Protein AF-H0ED43-F1 (afdb_monomer_lite)

InterPro domains:
  IPR014048 Methylated-DNA-[protein]-cysteine S-methyltransferase, DNA binding [PF01035] (10-39)
  IPR036217 Methylated DNA-protein cysteine methyltransferase, DNA binding domain [SSF46767] (8-40)
  IPR036388 Winged helix-like DNA-binding domain superfamily [G3DSA:1.10.10.10] (6-42)
  IPR052520 Alkyltransferase-like DNA repair [PTHR42942] (1-39)

pLDDT: mean 89.8, std 11.4, range [56.97, 98.12]

Sequence (43 aa):
MARTDEAEAFYYAVYNAIQEIPYGKVTSYGHIARLIGTPIEYL

Foldseek 3Di:
DDQDPVNVVVVVLLVVLVVPADPPDDDDPQVSCVSSVNHDPPD

Organism: Glarea lozoyensis (strain ATCC 74030 / MF5533) (NCBI:txid1104152)

Secondary structure (DSSP, 8-state):
-PPPHHHHHHHHHHHHHHHTSPTT----HHHHHHHTT---TT-

Radius of gyration: 11.88 Å; chains: 1; bounding box: 28×24×28 Å

Structure (mmCIF, N/CA/C/O backbone):
data_AF-H0ED43-F1
#
_entry.id   AF-H0ED43-F1
#
loop_
_atom_site.group_PDB
_atom_site.id
_atom_site.type_symbol
_atom_site.label_atom_id
_atom_site.label_alt_id
_atom_site.label_comp_id
_atom_site.label_asym_id
_atom_site.label_entity_id
_atom_site.label_seq_id
_atom_site.pdbx_PDB_ins_code
_atom_site.Cartn_x
_atom_site.Cartn_y
_atom_site.Cartn_z
_atom_site.occupancy
_atom_site.B_iso_or_equiv
_atom_site.auth_seq_id
_atom_site.auth_comp_id
_atom_site.auth_asym_id
_atom_site.auth_atom_id
_atom_site.pdbx_PDB_model_num
ATOM 1 N N . MET A 1 1 ? 17.138 7.844 -12.048 1.00 57.41 1 MET A N 1
ATOM 2 C CA . MET A 1 1 ? 16.826 6.552 -12.693 1.00 57.41 1 MET A CA 1
ATOM 3 C C . MET A 1 1 ? 15.486 6.727 -13.381 1.00 57.41 1 MET A C 1
ATOM 5 O O . MET A 1 1 ? 14.557 7.146 -12.700 1.00 57.41 1 MET A O 1
ATOM 9 N N . ALA A 1 2 ? 15.392 6.540 -14.699 1.00 62.59 2 ALA A N 1
ATOM 10 C CA . ALA A 1 2 ? 14.085 6.527 -15.355 1.00 62.59 2 ALA A CA 1
ATOM 11 C C . ALA A 1 2 ? 13.294 5.328 -14.806 1.00 62.59 2 ALA A C 1
ATOM 13 O O . ALA A 1 2 ? 13.862 4.242 -14.681 1.00 62.59 2 ALA A O 1
ATOM 14 N N . ARG A 1 3 ? 12.036 5.530 -14.399 1.00 71.00 3 ARG A N 1
ATOM 15 C CA . ARG A 1 3 ? 11.144 4.408 -14.076 1.00 71.00 3 ARG A CA 1
ATOM 16 C C . ARG A 1 3 ? 10.943 3.590 -15.353 1.00 71.00 3 ARG A C 1
ATOM 18 O O . ARG A 1 3 ? 10.733 4.179 -16.407 1.00 71.00 3 ARG A O 1
ATOM 25 N N . THR A 1 4 ? 11.044 2.268 -15.257 1.00 87.44 4 THR A N 1
ATOM 26 C CA . THR A 1 4 ? 10.599 1.368 -16.326 1.00 87.44 4 THR A CA 1
ATOM 27 C C . THR A 1 4 ? 9.073 1.272 -16.302 1.00 87.44 4 THR A C 1
ATOM 29 O O . THR A 1 4 ? 8.468 1.483 -15.246 1.00 87.44 4 THR A O 1
ATOM 32 N N . ASP A 1 5 ? 8.460 0.911 -17.429 1.00 87.62 5 ASP A N 1
ATOM 33 C CA . ASP A 1 5 ? 7.006 0.699 -17.525 1.00 87.62 5 ASP A CA 1
ATOM 34 C C . ASP A 1 5 ? 6.520 -0.341 -16.499 1.00 87.62 5 ASP A C 1
ATOM 36 O O . ASP A 1 5 ? 5.480 -0.182 -15.864 1.00 87.62 5 ASP A O 1
ATOM 40 N N . GLU A 1 6 ? 7.324 -1.379 -16.259 1.00 86.19 6 GLU A N 1
ATOM 41 C CA . GLU A 1 6 ? 7.061 -2.416 -15.253 1.00 86.19 6 GLU A CA 1
ATOM 42 C C . GLU A 1 6 ? 7.061 -1.854 -13.830 1.00 86.19 6 GLU A C 1
ATOM 44 O O . GLU A 1 6 ? 6.192 -2.190 -13.022 1.00 86.19 6 GLU A O 1
ATOM 49 N N . ALA A 1 7 ? 8.017 -0.973 -13.516 1.00 88.88 7 ALA A N 1
ATOM 50 C CA . ALA A 1 7 ? 8.057 -0.321 -12.220 1.00 88.88 7 ALA A CA 1
ATOM 51 C C . ALA A 1 7 ? 6.809 0.550 -12.040 1.00 88.88 7 ALA A C 1
ATOM 53 O O . ALA A 1 7 ? 6.150 0.467 -11.008 1.00 88.88 7 ALA A O 1
A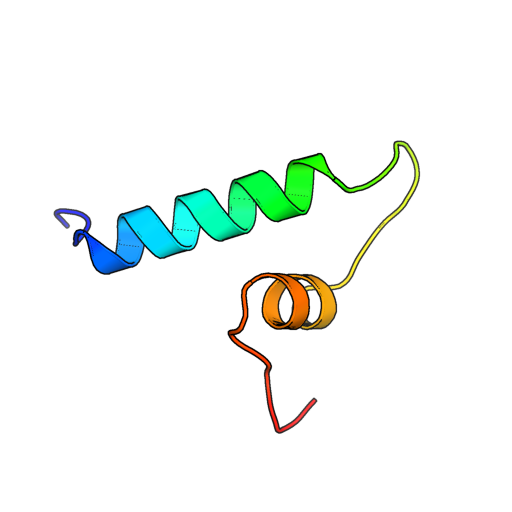TOM 54 N N . GLU A 1 8 ? 6.446 1.350 -13.044 1.00 93.06 8 GLU A N 1
ATOM 55 C CA . GLU A 1 8 ? 5.244 2.184 -13.017 1.00 93.06 8 GLU A CA 1
ATOM 56 C C . GLU A 1 8 ? 3.962 1.366 -12.814 1.00 93.06 8 GLU A C 1
ATOM 58 O O . GLU A 1 8 ? 3.190 1.676 -11.901 1.00 93.06 8 GLU A O 1
ATOM 63 N N . ALA A 1 9 ? 3.780 0.280 -13.567 1.00 92.81 9 ALA A N 1
ATOM 64 C 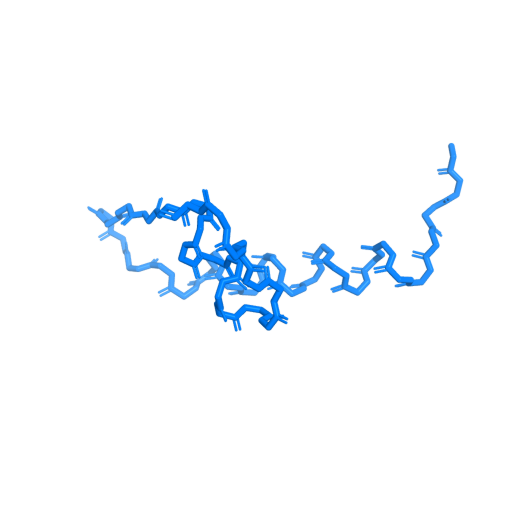CA . ALA A 1 9 ? 2.653 -0.636 -13.411 1.00 92.81 9 ALA A CA 1
ATOM 65 C C . ALA A 1 9 ? 2.573 -1.222 -11.991 1.00 92.81 9 ALA A C 1
ATOM 67 O O . ALA A 1 9 ? 1.494 -1.252 -11.392 1.00 92.81 9 ALA A O 1
ATOM 68 N N . PHE A 1 10 ? 3.713 -1.613 -11.413 1.00 92.88 10 PHE A N 1
ATOM 69 C CA . PHE A 1 10 ? 3.780 -2.086 -10.031 1.00 92.88 10 PHE A CA 1
ATOM 70 C C . PHE A 1 10 ? 3.314 -1.015 -9.034 1.00 92.88 10 PHE A C 1
ATOM 72 O O . PHE A 1 10 ? 2.483 -1.293 -8.167 1.00 92.88 10 PHE A O 1
ATOM 79 N N . TYR A 1 11 ? 3.784 0.228 -9.167 1.00 94.50 11 TYR A N 1
ATOM 80 C CA . TYR A 1 11 ? 3.369 1.313 -8.274 1.00 94.50 11 TYR A CA 1
ATOM 81 C C . TYR A 1 11 ? 1.877 1.631 -8.387 1.00 94.50 11 TYR A C 1
ATOM 83 O O . TYR A 1 11 ? 1.225 1.827 -7.362 1.00 94.5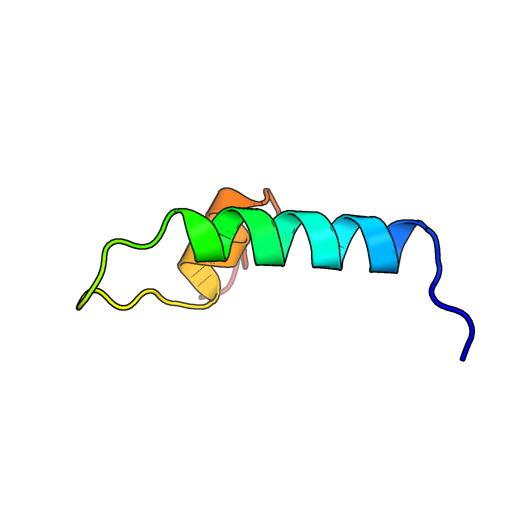0 11 TYR A O 1
ATOM 91 N N . TYR A 1 12 ? 1.326 1.645 -9.602 1.00 96.56 12 TYR A N 1
ATOM 92 C CA . TYR A 1 12 ? -0.109 1.838 -9.812 1.00 96.56 12 TYR A CA 1
ATOM 93 C C . TYR A 1 12 ? -0.937 0.745 -9.133 1.00 96.56 12 TYR A C 1
ATOM 95 O O . TYR A 1 12 ? -1.901 1.059 -8.435 1.00 96.56 12 TYR A O 1
ATOM 103 N N . ALA A 1 13 ? -0.551 -0.524 -9.279 1.00 96.75 13 ALA A N 1
ATOM 104 C CA . ALA A 1 13 ? -1.242 -1.636 -8.630 1.00 96.75 13 ALA A CA 1
ATOM 105 C C . ALA A 1 13 ? -1.205 -1.519 -7.096 1.00 96.75 13 ALA A C 1
ATOM 107 O O . ALA A 1 13 ? -2.238 -1.661 -6.442 1.00 96.75 13 ALA A O 1
ATOM 108 N N . VAL A 1 14 ? -0.040 -1.190 -6.523 1.00 97.00 14 VAL A N 1
ATOM 109 C CA . VAL A 1 14 ? 0.117 -0.983 -5.074 1.00 97.00 14 VAL A CA 1
ATOM 110 C C . VAL A 1 14 ? -0.762 0.165 -4.579 1.00 97.00 14 VAL A C 1
ATOM 112 O O . VAL A 1 14 ? -1.462 0.011 -3.579 1.00 97.00 14 VAL A O 1
ATOM 115 N N . TYR A 1 15 ? -0.754 1.310 -5.262 1.00 97.31 15 TYR A N 1
ATOM 116 C CA . TYR A 1 15 ? -1.554 2.459 -4.842 1.00 97.31 15 TYR A CA 1
ATOM 117 C C . TYR A 1 15 ? -3.052 2.191 -4.939 1.00 97.31 15 TYR A C 1
ATOM 119 O O . TYR A 1 15 ? -3.764 2.529 -3.997 1.00 97.31 15 TYR A O 1
ATOM 127 N N . ASN A 1 16 ? -3.519 1.520 -5.995 1.00 97.56 16 ASN A N 1
ATOM 128 C CA . ASN A 1 16 ? -4.917 1.099 -6.094 1.00 97.56 16 ASN A CA 1
ATOM 129 C C . ASN A 1 16 ? -5.307 0.171 -4.934 1.00 97.56 16 ASN A C 1
ATOM 131 O O . ASN A 1 16 ? -6.307 0.419 -4.272 1.00 97.56 16 ASN A O 1
ATOM 135 N N . ALA A 1 17 ? -4.484 -0.830 -4.603 1.00 97.25 17 ALA A N 1
ATOM 136 C CA . ALA A 1 17 ? -4.773 -1.739 -3.490 1.00 97.25 17 ALA A CA 1
ATOM 137 C C . ALA A 1 17 ? -4.840 -1.028 -2.122 1.00 97.25 17 ALA A C 1
ATOM 139 O O . ALA A 1 17 ? -5.634 -1.411 -1.265 1.00 97.25 17 ALA A O 1
ATOM 140 N N . ILE A 1 18 ? -4.031 0.016 -1.904 1.00 96.88 18 ILE A N 1
ATOM 141 C CA . ILE A 1 18 ? -4.055 0.808 -0.663 1.00 96.88 18 ILE A CA 1
ATOM 142 C C . ILE A 1 18 ? -5.350 1.624 -0.534 1.00 96.88 18 ILE A C 1
ATOM 144 O O . ILE A 1 18 ? -5.846 1.785 0.580 1.00 96.88 18 ILE A O 1
ATOM 148 N N . GLN A 1 19 ? -5.907 2.124 -1.642 1.00 97.31 19 GLN A N 1
ATOM 149 C CA . GLN A 1 19 ? -7.153 2.907 -1.625 1.00 97.31 19 GLN A CA 1
ATOM 150 C C . GLN A 1 19 ? -8.372 2.081 -1.184 1.00 97.31 19 GLN A C 1
ATOM 152 O O . GLN A 1 19 ? -9.324 2.644 -0.654 1.00 97.31 19 GLN A O 1
ATOM 157 N N . GLU A 1 20 ? -8.322 0.757 -1.332 1.00 96.44 20 GLU A N 1
ATOM 158 C CA . GLU A 1 20 ? -9.392 -0.157 -0.909 1.00 96.44 20 GLU A CA 1
ATOM 159 C C . GLU A 1 20 ? -9.402 -0.431 0.609 1.00 96.44 20 GLU A C 1
ATOM 161 O O . GLU A 1 20 ? -10.314 -1.079 1.127 1.00 96.44 20 GLU A O 1
ATOM 166 N N . ILE A 1 21 ? -8.392 0.032 1.359 1.00 96.69 21 ILE A N 1
ATOM 167 C CA . ILE A 1 21 ? -8.302 -0.203 2.806 1.00 96.69 21 ILE A CA 1
ATOM 168 C C . ILE A 1 21 ? -9.305 0.710 3.533 1.00 96.69 21 ILE A C 1
ATOM 170 O O . ILE A 1 21 ? -9.173 1.936 3.470 1.00 96.69 21 ILE A O 1
ATOM 174 N N . PRO A 1 22 ? -10.270 0.159 4.298 1.00 97.88 22 PRO A N 1
ATOM 175 C CA . PRO A 1 22 ? -11.227 0.984 5.023 1.00 97.88 22 PRO A CA 1
ATOM 176 C C . PRO A 1 22 ? -10.553 1.866 6.075 1.00 97.88 22 PRO A C 1
ATOM 178 O O . PRO A 1 22 ? -9.581 1.470 6.724 1.00 97.88 22 PRO A O 1
ATOM 181 N N . TYR A 1 23 ? -11.126 3.044 6.315 1.00 97.69 23 TYR A N 1
ATOM 182 C CA . TYR A 1 23 ? -10.625 3.960 7.335 1.00 97.69 23 TYR A CA 1
ATOM 183 C C . TYR A 1 23 ? -10.535 3.290 8.718 1.00 97.69 23 TYR A C 1
ATOM 185 O O . TYR A 1 23 ? -11.437 2.565 9.144 1.00 97.69 23 TYR A O 1
ATOM 193 N N . GLY A 1 24 ? -9.429 3.527 9.428 1.00 97.75 24 GLY A N 1
ATOM 194 C CA . GLY A 1 24 ? -9.162 2.923 10.737 1.00 97.75 24 GLY A CA 1
ATOM 195 C C . GLY A 1 24 ? -8.794 1.434 10.691 1.00 97.75 24 GLY A C 1
ATOM 196 O O . GLY A 1 24 ? -8.647 0.812 11.744 1.00 97.75 24 GLY A O 1
ATOM 197 N N . LYS A 1 25 ? -8.641 0.845 9.499 1.00 98.12 25 LYS A N 1
ATOM 198 C CA . LYS A 1 25 ? -8.102 -0.505 9.316 1.00 98.12 25 LYS A CA 1
ATOM 199 C C . LYS A 1 25 ? -6.660 -0.441 8.835 1.00 98.12 25 LYS A C 1
ATOM 201 O O . LYS A 1 25 ? -6.230 0.506 8.188 1.00 98.12 25 LYS A O 1
ATOM 206 N N . VAL A 1 26 ? -5.919 -1.484 9.181 1.00 97.56 26 VAL A N 1
ATOM 207 C CA . VAL A 1 26 ? -4.541 -1.695 8.741 1.00 97.56 26 VAL A CA 1
ATOM 208 C C . VAL A 1 26 ? -4.468 -2.991 7.955 1.00 97.56 26 VAL A C 1
ATOM 210 O O . VAL A 1 26 ? -5.307 -3.880 8.112 1.00 97.56 26 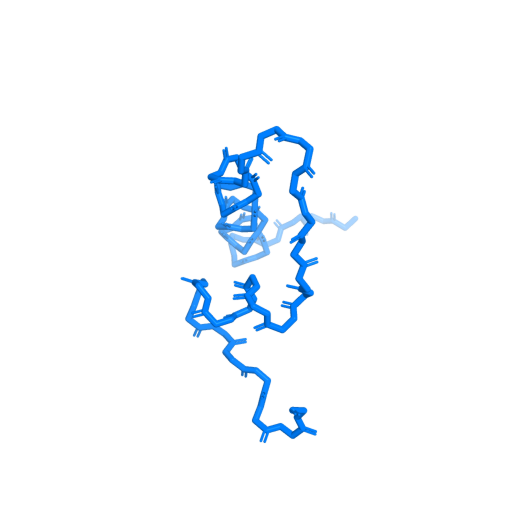VAL A O 1
ATOM 213 N N . THR A 1 27 ? -3.452 -3.104 7.113 1.00 96.44 27 THR A N 1
ATOM 214 C CA . THR A 1 27 ? -3.180 -4.322 6.361 1.00 96.44 27 THR A CA 1
ATOM 215 C C . THR A 1 27 ? -1.685 -4.613 6.337 1.00 96.44 27 THR A C 1
ATOM 217 O O . THR A 1 27 ? -0.882 -3.777 6.750 1.00 96.44 27 THR A O 1
ATOM 220 N N . SER A 1 28 ? -1.304 -5.809 5.895 1.00 96.25 28 SER A N 1
ATOM 221 C CA . SER A 1 28 ? 0.100 -6.207 5.789 1.00 96.25 28 SER A CA 1
ATOM 222 C C . SER A 1 28 ? 0.600 -6.100 4.351 1.00 96.25 28 SER A C 1
ATOM 224 O O . SER A 1 28 ? -0.165 -6.246 3.396 1.00 96.25 28 SER A O 1
ATOM 226 N N . TYR A 1 29 ? 1.913 -5.926 4.187 1.00 94.62 29 TYR A N 1
ATOM 227 C CA . TYR A 1 29 ? 2.541 -5.980 2.866 1.00 94.62 29 TYR A CA 1
ATOM 228 C C . TYR A 1 29 ? 2.277 -7.311 2.157 1.00 94.62 29 TYR A C 1
ATOM 230 O O . TYR A 1 29 ? 1.988 -7.314 0.968 1.00 94.62 29 TYR A O 1
ATOM 238 N N . GLY A 1 30 ? 2.295 -8.433 2.886 1.00 94.38 30 GLY A N 1
ATOM 239 C CA . GLY A 1 30 ? 1.980 -9.746 2.318 1.00 94.38 30 GLY A CA 1
ATOM 240 C C . GLY A 1 30 ? 0.537 -9.858 1.816 1.00 94.38 30 GLY A C 1
ATOM 241 O O . GLY A 1 30 ? 0.283 -10.545 0.829 1.00 94.38 30 GLY A O 1
ATO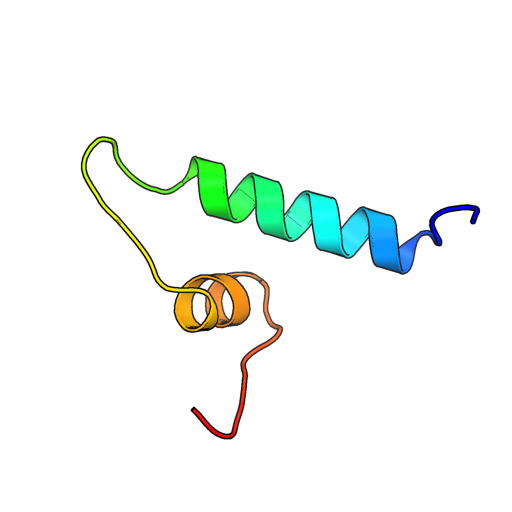M 242 N N . HIS A 1 31 ? -0.414 -9.167 2.451 1.00 94.88 31 HIS A N 1
ATOM 243 C CA . HIS A 1 31 ? -1.786 -9.105 1.951 1.00 94.88 31 HIS A CA 1
ATOM 244 C C . HIS A 1 31 ? -1.887 -8.252 0.679 1.00 94.88 31 HIS A C 1
ATOM 246 O O . HIS A 1 31 ? -2.457 -8.721 -0.301 1.00 94.88 31 HIS A O 1
ATOM 252 N N . ILE A 1 32 ? -1.262 -7.068 0.643 1.00 96.50 32 ILE A N 1
ATOM 253 C CA . ILE A 1 32 ? -1.196 -6.231 -0.573 1.00 96.50 32 ILE A CA 1
ATOM 254 C C . ILE A 1 32 ? -0.551 -7.006 -1.728 1.00 96.50 32 ILE A C 1
ATOM 256 O O . ILE A 1 32 ? -1.088 -7.029 -2.830 1.00 96.50 32 ILE A O 1
ATOM 260 N N . ALA A 1 33 ? 0.554 -7.702 -1.462 1.00 95.12 33 ALA A N 1
ATOM 261 C CA . ALA A 1 33 ? 1.265 -8.522 -2.435 1.00 95.12 33 ALA A CA 1
ATOM 262 C C . ALA A 1 33 ? 0.374 -9.639 -3.015 1.00 95.12 33 ALA A C 1
ATOM 264 O O . ALA A 1 33 ? 0.388 -9.881 -4.220 1.00 95.12 33 ALA A O 1
ATOM 265 N N . ARG A 1 34 ? -0.464 -10.279 -2.184 1.00 94.00 34 ARG A N 1
ATOM 266 C CA . ARG A 1 34 ? -1.480 -11.238 -2.654 1.00 94.00 34 ARG A CA 1
ATOM 267 C C . ARG A 1 34 ? -2.553 -10.572 -3.524 1.00 94.00 34 ARG A C 1
ATOM 269 O O . ARG A 1 34 ? -2.914 -11.145 -4.545 1.00 94.00 34 ARG A O 1
ATOM 276 N N . LEU A 1 35 ? -3.033 -9.380 -3.157 1.00 94.06 35 LEU A N 1
ATOM 277 C CA . LEU A 1 35 ? -4.060 -8.650 -3.917 1.00 94.06 35 LEU A CA 1
ATOM 278 C C . LEU A 1 35 ? -3.591 -8.244 -5.320 1.00 94.06 35 LEU A C 1
ATOM 280 O O . LEU A 1 35 ? -4.380 -8.286 -6.258 1.00 94.06 35 LEU A O 1
ATOM 284 N N . ILE A 1 36 ? -2.314 -7.886 -5.476 1.00 95.19 36 ILE A N 1
ATOM 285 C CA . ILE A 1 36 ? -1.748 -7.460 -6.767 1.00 95.19 36 ILE A CA 1
ATOM 286 C C . ILE A 1 36 ? -1.138 -8.614 -7.581 1.00 95.19 36 ILE A C 1
ATOM 288 O O . ILE A 1 36 ? -0.472 -8.370 -8.583 1.00 95.19 36 ILE A O 1
ATOM 292 N N . GLY A 1 37 ? -1.346 -9.871 -7.168 1.00 92.25 37 GLY A N 1
ATOM 293 C CA . GLY A 1 37 ? -0.859 -11.045 -7.902 1.00 92.25 37 GLY A CA 1
ATOM 294 C C . GLY A 1 37 ? 0.650 -11.291 -7.793 1.00 92.25 37 GLY A C 1
ATOM 295 O O . GLY A 1 37 ? 1.208 -12.017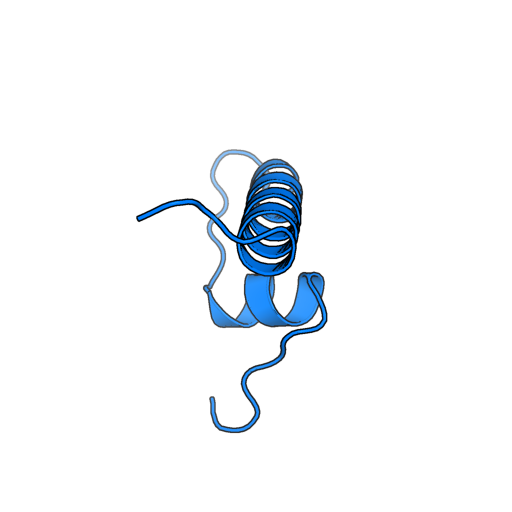 -8.610 1.00 92.25 37 GLY A O 1
ATOM 296 N N . THR A 1 38 ? 1.313 -10.727 -6.780 1.00 90.56 38 THR A N 1
ATOM 297 C CA . THR A 1 38 ? 2.745 -10.921 -6.498 1.00 90.56 38 THR A CA 1
ATOM 298 C C . THR A 1 38 ? 2.955 -11.558 -5.114 1.00 90.56 38 THR A C 1
ATOM 300 O O . THR A 1 38 ? 3.604 -10.953 -4.257 1.00 90.56 38 THR A O 1
ATOM 303 N N . PRO A 1 39 ? 2.359 -12.728 -4.817 1.00 82.38 39 PRO A N 1
ATOM 304 C CA . PRO A 1 39 ? 2.417 -13.312 -3.483 1.00 82.38 39 PRO A CA 1
ATOM 305 C C . PRO A 1 39 ? 3.859 -13.617 -3.063 1.00 82.38 39 PRO A C 1
ATOM 307 O O . PRO A 1 39 ? 4.689 -14.039 -3.862 1.00 82.38 39 PRO A O 1
ATOM 310 N N . ILE A 1 40 ? 4.140 -13.436 -1.774 1.00 78.94 40 ILE A N 1
ATOM 311 C CA . ILE A 1 40 ? 5.408 -13.855 -1.177 1.00 78.94 40 ILE A CA 1
ATOM 312 C C . ILE A 1 40 ? 5.225 -15.312 -0.740 1.00 78.94 40 ILE A C 1
ATOM 314 O O . ILE A 1 40 ? 4.424 -15.577 0.153 1.00 78.94 40 ILE A O 1
ATOM 318 N N . GLU A 1 41 ? 5.917 -16.257 -1.379 1.00 70.50 41 GLU A N 1
ATOM 319 C CA . GLU A 1 41 ? 5.729 -17.702 -1.133 1.00 70.50 41 GLU A CA 1
ATOM 320 C C . GLU A 1 41 ? 6.342 -18.211 0.186 1.00 70.50 41 GLU A C 1
ATOM 322 O O . GLU A 1 41 ? 6.043 -19.323 0.610 1.00 70.50 41 GLU A O 1
ATOM 327 N N . TYR A 1 42 ? 7.159 -17.400 0.866 1.00 65.12 42 TYR A N 1
ATOM 328 C CA . TYR A 1 42 ? 7.910 -17.817 2.061 1.00 65.12 42 TYR A CA 1
ATOM 329 C C . TYR A 1 42 ? 7.604 -16.999 3.333 1.00 65.12 42 TYR A C 1
ATOM 331 O O . TYR A 1 42 ? 8.420 -16.971 4.254 1.00 65.12 42 TYR A O 1
ATOM 339 N N . LEU A 1 43 ? 6.438 -16.342 3.395 1.00 56.97 43 LEU A N 1
ATOM 340 C CA . LEU A 1 43 ? 5.866 -15.715 4.600 1.00 56.97 43 LEU A CA 1
ATOM 341 C C . LEU A 1 43 ? 4.427 -16.195 4.829 1.00 56.97 43 LEU A C 1
ATOM 343 O O . LEU A 1 43 ? 4.113 -16.514 5.994 1.00 56.97 43 LEU A O 1
#